Protein AF-A0A965HJL8-F1 (afdb_monomer_lite)

Sequence (65 aa):
GASPMLFDVVSDPSEKNDLSSQHPEIVQELTQAFEEYAKDLPQKARRGPAGGGGGGKKRPPSQQN

pLDDT: mean 77.1, std 20.85, range [42.94, 97.19]

Radius of gyration: 19.5 Å; chains: 1; bounding box: 28×20×66 Å

Secondary structure (DSSP, 8-state):
-PPP----TTT-TT--S--TTT-HHHHHHHHHHHHHHHHHS-TTTS-SSS--------PPPPPP-

Structure (mmCIF, N/CA/C/O backbone):
data_AF-A0A965HJL8-F1
#
_entry.id   AF-A0A965HJL8-F1
#
loop_
_atom_site.group_PDB
_atom_site.id
_atom_site.type_symbol
_atom_site.label_atom_id
_atom_site.label_alt_id
_atom_site.label_comp_id
_atom_site.label_asym_id
_atom_site.label_entity_id
_atom_site.label_seq_id
_atom_site.pdbx_PDB_ins_code
_atom_site.Cartn_x
_atom_site.Cartn_y
_atom_site.Cartn_z
_atom_site.occupancy
_atom_site.B_iso_or_equiv
_atom_site.auth_seq_id
_atom_site.auth_comp_id
_atom_site.auth_asym_id
_atom_site.auth_atom_id
_atom_site.pdbx_PDB_model_num
ATOM 1 N N . GLY A 1 1 ? 3.843 10.187 11.009 1.00 51.53 1 GLY A N 1
ATOM 2 C 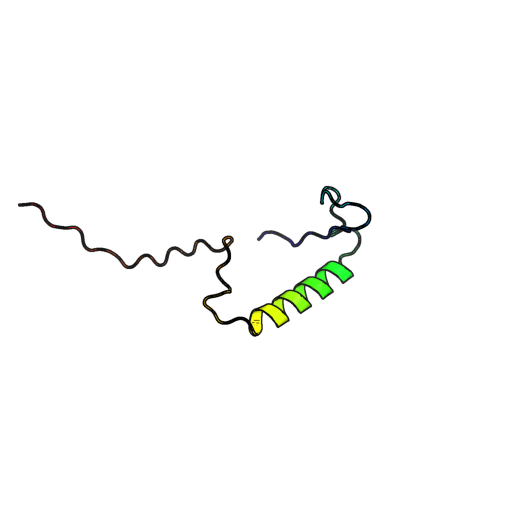CA . GLY A 1 1 ? 3.451 8.766 10.943 1.00 51.53 1 GLY A CA 1
ATOM 3 C C . GLY A 1 1 ? 4.191 8.138 9.787 1.00 51.53 1 GLY A C 1
ATOM 4 O O . GLY A 1 1 ? 4.516 8.873 8.866 1.00 51.53 1 GLY A O 1
ATOM 5 N N . ALA A 1 2 ? 4.513 6.847 9.848 1.00 71.81 2 ALA A N 1
ATOM 6 C CA . ALA A 1 2 ? 5.048 6.151 8.680 1.00 71.81 2 ALA A CA 1
ATOM 7 C C . ALA A 1 2 ? 3.934 6.030 7.627 1.00 71.81 2 ALA A C 1
ATOM 9 O O . ALA A 1 2 ? 2.822 5.636 7.978 1.00 71.81 2 ALA A O 1
ATOM 10 N N . SER A 1 3 ? 4.217 6.418 6.384 1.00 84.44 3 SER A N 1
ATOM 11 C CA . SER A 1 3 ? 3.298 6.221 5.259 1.00 84.44 3 SER A CA 1
ATOM 12 C C . SER A 1 3 ? 3.422 4.785 4.733 1.00 84.44 3 SER A C 1
ATOM 14 O O . SER A 1 3 ? 4.531 4.245 4.753 1.00 84.44 3 SER A O 1
ATOM 16 N N . PRO A 1 4 ? 2.324 4.155 4.283 1.00 91.94 4 PRO A N 1
ATOM 17 C CA . PRO A 1 4 ? 2.370 2.825 3.679 1.00 91.94 4 PRO A CA 1
ATOM 18 C C . PRO A 1 4 ? 3.163 2.833 2.362 1.00 91.94 4 PRO A C 1
ATOM 20 O O . PRO A 1 4 ? 3.059 3.773 1.576 1.00 91.94 4 PRO A O 1
ATOM 23 N N . MET A 1 5 ? 3.945 1.775 2.144 1.00 95.62 5 MET A N 1
ATOM 24 C CA . MET A 1 5 ? 4.727 1.533 0.926 1.00 95.62 5 MET A CA 1
ATOM 25 C C . MET A 1 5 ? 4.057 0.444 0.085 1.00 95.62 5 MET A C 1
ATOM 27 O O . MET A 1 5 ? 3.340 -0.398 0.633 1.00 95.62 5 MET A O 1
ATOM 31 N N . LEU A 1 6 ? 4.301 0.447 -1.226 1.00 96.50 6 LEU A N 1
ATOM 32 C CA . LEU A 1 6 ? 3.762 -0.557 -2.145 1.00 96.50 6 LEU A CA 1
ATOM 3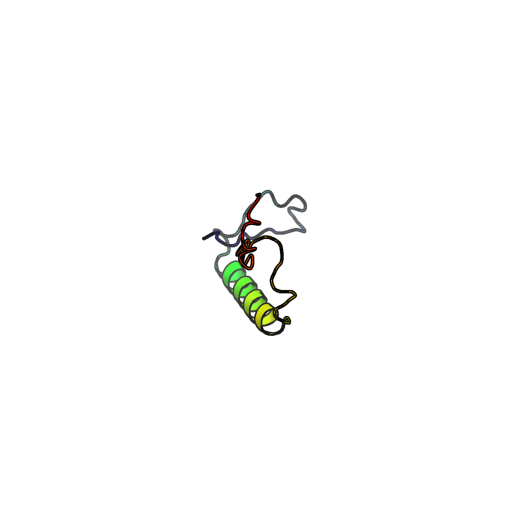3 C C . LEU A 1 6 ? 4.901 -1.228 -2.904 1.00 96.50 6 LEU A C 1
ATOM 35 O O . LEU A 1 6 ? 5.662 -0.553 -3.589 1.00 96.50 6 LEU A O 1
ATOM 39 N N . PHE A 1 7 ? 4.972 -2.553 -2.832 1.00 97.19 7 PHE A N 1
ATOM 40 C CA . PHE A 1 7 ? 5.960 -3.351 -3.552 1.00 97.19 7 PHE A CA 1
ATOM 41 C C . PHE A 1 7 ? 5.257 -4.426 -4.372 1.00 97.19 7 PHE A C 1
ATOM 43 O O . PHE A 1 7 ? 4.322 -5.070 -3.893 1.00 97.19 7 PHE A O 1
ATOM 50 N N . ASP A 1 8 ? 5.725 -4.642 -5.596 1.00 96.38 8 ASP A N 1
ATOM 51 C CA . ASP A 1 8 ? 5.329 -5.796 -6.397 1.00 96.38 8 ASP A CA 1
ATOM 52 C C . ASP A 1 8 ? 6.310 -6.939 -6.132 1.00 96.38 8 ASP A C 1
ATOM 54 O O . ASP A 1 8 ? 7.418 -6.954 -6.652 1.00 96.38 8 ASP A O 1
ATOM 58 N N . VAL A 1 9 ? 5.896 -7.918 -5.333 1.00 96.06 9 VAL A N 1
ATOM 59 C CA . VAL A 1 9 ? 6.740 -9.059 -4.941 1.00 96.06 9 VAL A CA 1
ATOM 60 C C . VAL A 1 9 ? 7.084 -10.007 -6.095 1.00 96.06 9 VAL A C 1
ATOM 62 O O . VAL A 1 9 ? 8.007 -10.811 -5.965 1.00 96.06 9 VAL A O 1
ATOM 65 N N . VAL A 1 10 ? 6.347 -9.954 -7.212 1.00 96.62 10 VAL A N 1
ATOM 66 C CA . VAL A 1 10 ? 6.610 -10.805 -8.383 1.00 96.62 10 VAL A CA 1
ATOM 67 C C . VAL A 1 10 ? 7.756 -10.224 -9.203 1.00 96.62 10 VAL A C 1
ATOM 69 O O . VAL A 1 10 ? 8.653 -10.966 -9.607 1.00 96.62 10 VAL 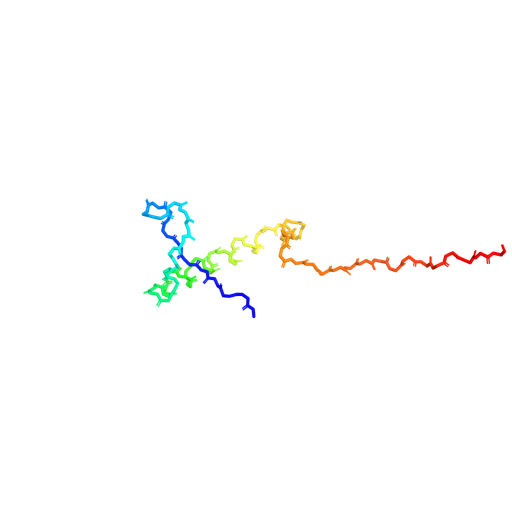A O 1
ATOM 72 N N . SER A 1 11 ? 7.741 -8.909 -9.440 1.00 94.69 11 SER A N 1
ATOM 73 C CA . SER A 1 11 ? 8.802 -8.220 -10.187 1.00 94.69 11 SER A CA 1
ATOM 74 C C . SER A 1 11 ? 9.971 -7.764 -9.307 1.00 94.69 11 SER A C 1
ATOM 76 O O . SER A 1 11 ? 11.111 -7.734 -9.774 1.00 94.69 11 SER A O 1
ATOM 78 N N . ASP A 1 12 ? 9.720 -7.490 -8.026 1.00 95.44 12 ASP A N 1
ATOM 79 C CA . ASP A 1 12 ? 10.704 -7.114 -7.014 1.00 95.44 12 ASP A CA 1
ATOM 80 C C . ASP A 1 12 ? 10.547 -7.930 -5.714 1.00 95.44 12 ASP A C 1
ATOM 82 O O . ASP A 1 12 ? 10.090 -7.423 -4.685 1.00 95.44 12 ASP A O 1
ATOM 86 N N . PRO A 1 13 ? 11.027 -9.188 -5.704 1.00 95.12 13 PRO A N 1
ATOM 87 C CA . PRO A 1 13 ? 11.043 -10.022 -4.500 1.00 95.12 13 PRO A CA 1
ATOM 88 C C . PRO A 1 13 ? 11.896 -9.455 -3.357 1.00 95.12 13 PRO A C 1
ATOM 90 O O . PRO A 1 13 ? 11.862 -9.979 -2.246 1.00 95.12 13 PRO A O 1
ATOM 93 N N . SER A 1 14 ? 12.732 -8.449 -3.640 1.00 96.56 14 SER A N 1
ATOM 94 C CA . SER A 1 14 ? 13.617 -7.827 -2.656 1.00 96.56 14 SER A CA 1
ATOM 95 C C . SER A 1 14 ? 13.033 -6.575 -2.004 1.00 96.56 14 SER A C 1
ATOM 97 O O . SER A 1 14 ? 13.700 -6.021 -1.130 1.00 96.56 14 SER A O 1
ATOM 99 N N . GLU A 1 15 ? 11.834 -6.145 -2.421 1.00 95.75 15 GLU A N 1
ATOM 100 C CA . GLU A 1 15 ? 11.104 -4.987 -1.880 1.00 95.75 15 GLU A CA 1
ATOM 101 C C . GLU A 1 15 ? 11.964 -3.708 -1.826 1.00 95.75 15 GLU A C 1
ATOM 103 O O . GLU A 1 15 ? 12.008 -2.983 -0.832 1.00 95.75 15 GLU A O 1
ATOM 108 N N . LYS A 1 16 ? 12.713 -3.435 -2.897 1.00 96.44 16 LYS A N 1
ATOM 109 C CA . LYS A 1 16 ? 13.594 -2.260 -2.999 1.00 96.44 16 LYS A CA 1
ATOM 110 C C . LYS A 1 16 ? 12.951 -1.088 -3.726 1.00 96.44 16 LYS A C 1
ATOM 112 O O . LYS A 1 16 ? 13.386 0.047 -3.534 1.00 96.44 16 LYS A O 1
ATOM 117 N N . ASN A 1 17 ? 11.957 -1.350 -4.565 1.00 95.69 17 ASN A N 1
ATOM 118 C CA . ASN A 1 17 ? 11.318 -0.362 -5.419 1.00 95.69 17 ASN A CA 1
ATOM 119 C C . ASN A 1 17 ? 9.933 -0.029 -4.871 1.00 95.69 17 ASN A C 1
ATOM 121 O O . ASN A 1 17 ? 8.973 -0.760 -5.098 1.00 95.69 17 ASN A O 1
ATOM 125 N N . ASP A 1 18 ? 9.838 1.092 -4.159 1.00 96.25 18 ASP A N 1
ATOM 126 C CA . ASP A 1 18 ? 8.553 1.594 -3.681 1.00 96.25 18 ASP A CA 1
ATOM 127 C C . ASP A 1 18 ? 7.737 2.204 -4.828 1.00 96.25 18 ASP A C 1
ATOM 129 O O . ASP A 1 18 ? 8.158 3.154 -5.497 1.00 96.25 18 ASP A O 1
ATOM 133 N N . LEU A 1 19 ? 6.541 1.664 -5.028 1.00 96.38 19 LEU A N 1
ATOM 134 C CA . LEU A 1 19 ? 5.567 2.083 -6.028 1.00 96.38 19 LEU A CA 1
ATOM 135 C C . LEU A 1 19 ? 4.427 2.919 -5.424 1.00 96.38 19 LEU A C 1
ATOM 137 O O . LEU A 1 19 ? 3.515 3.318 -6.148 1.00 96.38 19 LEU A O 1
ATOM 141 N N . SER A 1 20 ? 4.473 3.228 -4.123 1.00 95.88 2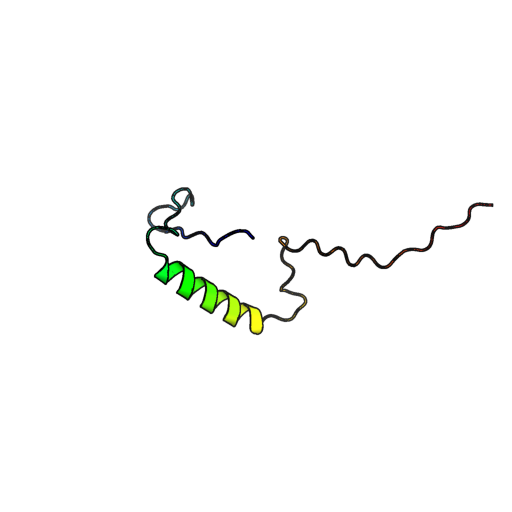0 SER A N 1
ATOM 142 C CA . SER A 1 20 ? 3.389 3.911 -3.396 1.00 95.88 20 SER A CA 1
ATOM 143 C C . SER A 1 20 ? 2.978 5.248 -4.014 1.00 95.88 20 SER A C 1
ATOM 145 O O . SER A 1 20 ? 1.797 5.582 -4.064 1.00 95.88 20 SER A O 1
ATOM 147 N N . SER A 1 21 ? 3.950 6.002 -4.530 1.00 95.50 21 SER A N 1
ATOM 148 C CA . SER A 1 21 ? 3.712 7.303 -5.167 1.00 95.50 21 SER A CA 1
ATOM 149 C C . SER A 1 21 ? 3.219 7.188 -6.612 1.00 95.50 21 SER A C 1
ATOM 151 O O . SER A 1 21 ? 2.690 8.157 -7.149 1.00 95.50 21 SER A O 1
ATOM 153 N N . GLN A 1 22 ? 3.412 6.029 -7.247 1.00 97.00 22 GLN A N 1
ATOM 154 C CA . GLN A 1 22 ? 2.979 5.760 -8.622 1.00 97.00 22 GLN A CA 1
ATOM 155 C C . GLN A 1 22 ? 1.557 5.191 -8.668 1.00 97.00 22 GLN A C 1
ATOM 157 O O . GLN A 1 22 ? 0.837 5.462 -9.625 1.00 97.00 22 GLN A O 1
ATOM 162 N N . HIS A 1 23 ? 1.153 4.458 -7.625 1.00 95.81 23 HIS A N 1
ATOM 163 C CA . HIS A 1 23 ? -0.162 3.820 -7.510 1.00 95.81 23 HIS A CA 1
ATOM 164 C C . HIS A 1 23 ? -0.848 4.138 -6.16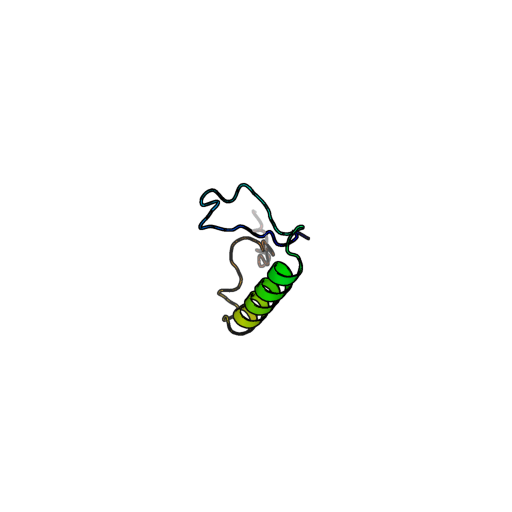7 1.00 95.81 23 HIS A C 1
ATOM 166 O O . HIS A 1 23 ? -1.071 3.236 -5.348 1.00 95.81 23 HIS A O 1
ATOM 172 N N . PRO A 1 24 ? -1.176 5.416 -5.895 1.00 95.06 24 PRO A N 1
ATOM 173 C CA . PRO A 1 24 ? -1.819 5.818 -4.642 1.00 95.06 24 PRO A CA 1
ATOM 174 C C . PRO A 1 24 ? -3.191 5.157 -4.422 1.00 95.06 24 PRO A C 1
ATOM 176 O O . PRO A 1 24 ? -3.585 4.923 -3.279 1.00 95.06 24 PRO A O 1
ATOM 179 N N . GLU A 1 25 ? -3.906 4.819 -5.494 1.00 96.56 25 GLU A N 1
ATOM 180 C CA . GLU A 1 25 ? -5.191 4.120 -5.451 1.00 96.56 25 GLU A CA 1
ATOM 181 C C . GLU A 1 25 ? -5.072 2.707 -4.862 1.00 96.56 25 GLU A C 1
ATOM 183 O O . GLU A 1 25 ? -5.876 2.325 -4.012 1.00 96.56 25 GLU A O 1
ATOM 188 N N . ILE A 1 26 ? -4.019 1.969 -5.229 1.00 95.81 26 ILE A N 1
ATOM 189 C CA . ILE A 1 26 ? -3.761 0.614 -4.720 1.00 95.81 26 ILE A CA 1
ATOM 190 C C . ILE A 1 26 ? -3.380 0.680 -3.241 1.00 95.81 26 ILE A C 1
ATOM 192 O O . ILE A 1 26 ? -3.847 -0.117 -2.427 1.00 95.81 26 ILE A O 1
ATOM 196 N N . VAL A 1 27 ? -2.562 1.669 -2.867 1.00 95.50 27 VAL A N 1
ATOM 197 C CA . VAL A 1 27 ? -2.201 1.913 -1.465 1.00 95.50 27 VAL A CA 1
ATOM 198 C C . VAL A 1 27 ? -3.449 2.165 -0.622 1.00 95.50 27 VAL A C 1
ATOM 200 O O . VAL A 1 27 ? -3.571 1.605 0.470 1.00 95.50 27 VAL A O 1
ATOM 203 N N . GLN A 1 28 ? -4.382 2.981 -1.118 1.00 94.50 28 GLN A N 1
ATOM 204 C CA . GLN A 1 28 ? -5.624 3.281 -0.412 1.00 94.50 28 GLN A CA 1
ATOM 205 C C . GLN A 1 28 ? -6.486 2.027 -0.224 1.00 94.50 28 GLN A C 1
ATOM 207 O O . GLN A 1 28 ? -6.938 1.767 0.893 1.00 94.50 28 GLN A O 1
ATOM 212 N N . GLU A 1 29 ? -6.675 1.237 -1.282 1.00 96.31 29 GLU A N 1
ATOM 213 C CA . GLU A 1 29 ? -7.456 -0.002 -1.238 1.00 96.31 29 GLU A CA 1
ATOM 214 C C . GLU A 1 29 ? -6.877 -1.004 -0.229 1.00 96.31 29 GLU A C 1
ATOM 216 O O . GLU A 1 29 ? -7.585 -1.483 0.661 1.00 96.31 29 GLU A O 1
ATOM 221 N N . LEU A 1 30 ? -5.568 -1.268 -0.304 1.00 95.12 30 LEU A N 1
ATOM 222 C CA . LEU A 1 30 ? -4.898 -2.213 0.592 1.00 95.12 30 LEU A CA 1
ATOM 223 C C . LEU A 1 30 ? -4.884 -1.725 2.042 1.00 95.12 30 LEU A C 1
ATOM 225 O O . LEU A 1 30 ? -5.045 -2.524 2.966 1.00 95.12 30 LEU A O 1
ATOM 229 N N . THR A 1 31 ? -4.729 -0.415 2.254 1.00 93.12 31 THR A N 1
ATOM 230 C CA . THR A 1 31 ? -4.805 0.179 3.596 1.00 93.12 31 THR A CA 1
ATOM 231 C C . THR A 1 31 ? -6.198 -0.014 4.186 1.00 93.12 31 THR A C 1
ATOM 233 O O . THR A 1 31 ? -6.319 -0.448 5.331 1.00 93.12 31 THR A O 1
ATOM 236 N N . GLN A 1 32 ? -7.252 0.237 3.405 1.00 94.00 32 GLN A N 1
ATOM 237 C CA . GLN A 1 32 ? -8.624 0.031 3.860 1.00 94.00 32 GLN A CA 1
ATOM 238 C C . GLN A 1 32 ? -8.892 -1.445 4.188 1.00 94.00 32 GLN A C 1
ATOM 240 O O . GLN A 1 32 ? -9.410 -1.745 5.266 1.00 94.00 32 GLN A O 1
ATOM 245 N N . ALA A 1 33 ? -8.481 -2.368 3.314 1.00 93.31 33 ALA A N 1
ATOM 246 C CA . ALA A 1 33 ? -8.621 -3.803 3.553 1.00 93.31 33 ALA A CA 1
ATOM 247 C C . ALA A 1 33 ? -7.873 -4.248 4.824 1.00 93.31 33 ALA A C 1
ATOM 249 O O . ALA A 1 33 ? -8.390 -5.040 5.617 1.00 93.31 33 ALA A O 1
ATOM 250 N N . PHE A 1 34 ? -6.678 -3.698 5.065 1.00 90.50 34 PHE A N 1
ATOM 251 C CA . PHE A 1 34 ? -5.917 -3.953 6.285 1.00 90.50 34 PHE A CA 1
ATOM 252 C C . PHE A 1 34 ? -6.630 -3.426 7.535 1.00 90.50 34 PHE A C 1
ATOM 254 O O . PHE A 1 34 ? -6.679 -4.123 8.547 1.00 90.50 34 PHE A O 1
ATOM 261 N N . GLU A 1 35 ? -7.198 -2.220 7.491 1.00 90.88 35 GLU A N 1
ATOM 262 C CA . GLU A 1 35 ? -7.951 -1.654 8.613 1.00 90.88 35 GLU A CA 1
ATOM 263 C C . GLU A 1 35 ? -9.223 -2.447 8.925 1.00 90.88 35 GLU A C 1
ATOM 265 O O . GLU A 1 35 ? -9.559 -2.643 10.097 1.00 90.88 35 GLU A O 1
ATOM 270 N N . GLU A 1 36 ? -9.929 -2.911 7.895 1.00 92.06 36 GLU A N 1
ATOM 271 C CA . GLU A 1 36 ? -11.099 -3.780 8.033 1.00 92.06 36 GLU A CA 1
ATOM 272 C C . GLU A 1 36 ? -10.718 -5.121 8.660 1.00 92.06 36 GLU A C 1
ATOM 274 O O . GLU A 1 36 ? -11.273 -5.481 9.697 1.00 92.06 36 GLU A O 1
ATOM 279 N N . TYR A 1 37 ? -9.688 -5.791 8.139 1.00 88.25 37 TYR A N 1
ATOM 280 C CA . TYR A 1 37 ? -9.158 -7.012 8.749 1.00 88.25 37 TYR A CA 1
ATOM 281 C C . TYR A 1 37 ? -8.696 -6.782 10.192 1.00 88.25 37 TYR A C 1
ATOM 283 O O . TYR A 1 37 ? -8.960 -7.587 11.091 1.00 88.25 37 TYR A O 1
ATOM 291 N N . ALA A 1 38 ? -8.030 -5.652 10.446 1.00 87.50 38 ALA A N 1
ATOM 292 C CA . ALA A 1 38 ? -7.580 -5.308 11.777 1.00 87.50 38 ALA A CA 1
ATOM 293 C C . ALA A 1 38 ? -8.767 -5.242 12.734 1.00 87.50 38 ALA A C 1
ATOM 295 O O . ALA A 1 38 ? -8.628 -5.801 13.815 1.00 87.50 38 ALA A O 1
ATOM 296 N N . LYS A 1 39 ? -9.916 -4.647 12.361 1.00 86.44 39 LYS A N 1
ATOM 297 C CA . LYS A 1 39 ? -11.127 -4.533 13.208 1.00 86.44 39 LYS A CA 1
ATOM 298 C C . LYS A 1 39 ? -11.641 -5.872 13.744 1.00 86.44 39 LYS A C 1
ATOM 300 O O . LYS A 1 39 ? -12.155 -5.872 14.866 1.00 86.44 39 LYS A O 1
ATOM 305 N N . ASP A 1 40 ? -11.389 -6.971 13.048 1.00 79.25 40 ASP A N 1
ATOM 306 C CA . ASP A 1 40 ? -11.832 -8.307 13.458 1.00 79.25 40 ASP A CA 1
ATOM 307 C C . ASP A 1 40 ? -10.798 -9.055 14.314 1.00 79.25 40 ASP A C 1
ATOM 309 O O . ASP A 1 40 ? -11.122 -10.028 15.000 1.00 79.25 40 ASP A O 1
ATOM 313 N N . LEU A 1 41 ? -9.549 -8.575 14.365 1.00 78.12 41 LEU A N 1
ATOM 314 C CA . LEU A 1 41 ? -8.526 -9.185 15.208 1.00 78.12 41 LEU A CA 1
ATOM 315 C C . LEU A 1 41 ? -8.774 -8.893 16.695 1.00 78.12 41 LEU A C 1
ATOM 317 O O . LEU A 1 41 ? -8.909 -7.717 17.074 1.00 78.12 41 LEU A O 1
ATOM 321 N N . PRO A 1 42 ? -8.725 -9.919 17.573 1.00 74.00 42 PRO A N 1
ATOM 322 C CA . PRO A 1 42 ? -8.804 -9.722 19.011 1.00 74.00 42 PRO A CA 1
ATOM 323 C C . PRO A 1 42 ? -7.651 -8.828 19.479 1.00 74.00 42 PRO A C 1
ATOM 325 O O . PRO A 1 42 ? -6.504 -8.972 19.058 1.00 74.00 42 PRO A O 1
ATOM 328 N N . GLN A 1 43 ? -7.944 -7.908 20.397 1.00 61.25 43 GLN A N 1
ATOM 329 C CA . GLN A 1 43 ? -7.072 -6.795 20.809 1.00 61.25 43 GLN A CA 1
ATOM 330 C C . GLN A 1 43 ? -5.666 -7.201 21.302 1.00 61.25 43 GLN A C 1
ATOM 332 O O . GLN A 1 43 ? -4.758 -6.371 21.341 1.00 61.25 43 GLN A O 1
ATOM 337 N N . LYS A 1 44 ? -5.469 -8.480 21.654 1.00 56.78 44 LYS A N 1
ATOM 338 C CA . LYS A 1 44 ? -4.167 -9.065 22.016 1.00 56.78 44 LYS A CA 1
ATOM 339 C C . LYS A 1 44 ? -3.257 -9.346 20.807 1.00 56.78 44 LYS A C 1
ATOM 341 O O . LYS A 1 44 ? -2.047 -9.343 20.986 1.00 56.78 44 LYS A O 1
ATOM 346 N N . ALA A 1 45 ? -3.809 -9.535 19.606 1.00 57.16 45 ALA A N 1
ATOM 347 C CA . ALA A 1 45 ? -3.070 -9.795 18.365 1.00 57.16 45 ALA A CA 1
ATOM 348 C C . ALA A 1 45 ? -2.686 -8.514 17.600 1.00 57.16 45 ALA A C 1
ATOM 350 O O . ALA A 1 45 ? -1.738 -8.520 16.825 1.00 57.16 45 ALA A O 1
ATOM 351 N N . ARG A 1 46 ? -3.359 -7.383 17.862 1.00 55.66 46 ARG A N 1
ATOM 352 C CA . ARG A 1 46 ? -3.034 -6.081 17.237 1.00 55.66 46 ARG A CA 1
ATOM 353 C C . ARG A 1 46 ? -1.729 -5.452 17.723 1.00 55.66 46 ARG A C 1
ATOM 355 O O . ARG A 1 46 ? -1.317 -4.416 17.217 1.00 55.66 46 ARG A O 1
ATOM 362 N N . ARG A 1 47 ? -1.087 -6.052 18.726 1.00 53.06 47 ARG A N 1
ATOM 363 C CA . ARG A 1 47 ? 0.211 -5.626 19.256 1.00 53.06 47 ARG A CA 1
ATOM 364 C C . ARG A 1 47 ? 1.330 -6.481 18.656 1.00 53.06 47 ARG A C 1
ATOM 366 O O . ARG A 1 47 ? 2.003 -7.213 19.371 1.00 53.06 47 ARG A O 1
ATOM 373 N N . GLY A 1 48 ? 1.507 -6.384 17.339 1.00 52.28 48 GLY A N 1
ATOM 374 C CA . GLY A 1 48 ? 2.805 -6.624 16.697 1.00 52.28 48 GLY A CA 1
ATOM 375 C C . GLY A 1 48 ? 3.749 -5.432 16.946 1.00 52.28 48 GLY A C 1
ATOM 376 O O . GLY A 1 48 ? 3.281 -4.377 17.379 1.00 52.28 48 GLY A O 1
ATOM 377 N N . PRO A 1 49 ? 5.068 -5.562 16.719 1.00 48.09 49 PRO A N 1
ATOM 378 C CA . PRO A 1 49 ? 6.110 -4.768 17.390 1.00 48.09 49 PRO A CA 1
ATOM 379 C C . PRO A 1 49 ? 6.183 -3.262 17.057 1.00 48.09 49 PRO A C 1
ATOM 381 O O . PRO A 1 49 ? 7.047 -2.574 17.590 1.00 48.09 49 PRO A O 1
ATOM 384 N N . ALA A 1 50 ? 5.265 -2.696 16.273 1.00 52.66 50 ALA A N 1
ATOM 385 C CA . ALA A 1 50 ? 5.236 -1.265 15.942 1.00 52.66 50 ALA A CA 1
ATOM 386 C C . ALA A 1 50 ? 4.418 -0.399 16.931 1.00 52.66 50 ALA A C 1
ATOM 388 O O . ALA A 1 50 ? 3.915 0.663 16.574 1.00 52.66 50 ALA A O 1
ATOM 389 N N . GLY A 1 51 ? 4.263 -0.836 18.184 1.00 46.34 51 GLY A N 1
ATOM 390 C CA . GLY A 1 51 ? 3.423 -0.160 19.177 1.00 46.34 51 GLY A CA 1
ATOM 391 C C . GLY A 1 51 ? 3.949 -0.298 20.599 1.00 46.34 51 GLY A C 1
ATOM 392 O O . GLY A 1 51 ? 3.271 -0.860 21.459 1.00 46.34 51 GLY A O 1
ATOM 393 N N . GLY A 1 52 ? 5.156 0.213 20.853 1.00 43.59 52 GLY A N 1
ATOM 394 C CA . GLY A 1 52 ? 5.761 0.349 22.182 1.00 43.59 52 GLY A CA 1
ATOM 395 C C . GLY A 1 52 ? 5.029 1.350 23.086 1.00 43.59 52 GLY A C 1
ATOM 396 O O . GLY A 1 52 ? 5.615 2.317 23.554 1.00 43.59 52 GLY A O 1
ATOM 397 N N . GLY A 1 53 ? 3.741 1.129 23.348 1.00 43.28 53 GLY A N 1
ATOM 398 C CA . GLY A 1 53 ? 2.996 1.775 24.424 1.00 43.28 53 GLY A CA 1
ATOM 399 C C . GLY A 1 53 ? 3.221 1.004 25.718 1.00 43.28 53 GLY A C 1
ATOM 400 O O . GLY A 1 53 ? 2.402 0.164 26.097 1.00 43.28 53 GLY A O 1
ATOM 401 N N . GLY A 1 54 ? 4.361 1.252 26.365 1.00 42.94 54 GLY A N 1
ATOM 402 C CA . GLY A 1 54 ? 4.739 0.684 27.657 1.00 42.94 54 GLY A CA 1
ATOM 403 C C . GLY A 1 54 ? 3.785 1.101 28.777 1.00 42.94 54 GLY A C 1
ATOM 404 O O . GLY A 1 54 ? 4.098 1.965 29.586 1.00 42.94 54 GLY A O 1
ATOM 405 N N . GLY A 1 55 ? 2.630 0.444 28.866 1.00 45.88 55 GLY A N 1
ATOM 406 C CA . GLY A 1 55 ? 1.775 0.418 30.053 1.00 45.88 55 GLY A CA 1
ATOM 407 C C . GLY A 1 55 ? 2.378 -0.478 31.134 1.00 45.88 55 GLY A C 1
ATOM 408 O O . GLY A 1 55 ? 1.775 -1.474 31.533 1.00 45.88 55 GLY A O 1
ATOM 409 N N . GLY A 1 56 ? 3.599 -0.162 31.569 1.00 48.12 56 GLY A N 1
ATOM 410 C CA . GLY A 1 56 ? 4.228 -0.783 32.724 1.00 48.12 56 GLY A CA 1
ATOM 411 C C . GLY A 1 56 ? 3.537 -0.289 33.988 1.00 48.12 56 GLY A C 1
ATOM 412 O O . GLY A 1 56 ? 3.720 0.854 34.401 1.00 48.12 56 GLY A O 1
ATOM 413 N N . LYS A 1 57 ? 2.723 -1.152 34.600 1.00 51.47 57 LYS A N 1
ATOM 414 C CA . LYS A 1 57 ? 2.236 -0.984 35.973 1.00 51.47 57 LYS A CA 1
ATOM 415 C C . LYS A 1 57 ? 3.418 -0.586 36.864 1.00 51.47 57 LYS A C 1
ATOM 417 O O . LYS A 1 57 ? 4.392 -1.330 36.964 1.00 51.47 57 LYS A O 1
ATOM 422 N N . LYS A 1 58 ? 3.321 0.596 37.478 1.00 47.47 58 LYS A N 1
ATOM 423 C CA . LYS A 1 58 ? 4.276 1.136 38.451 1.00 47.47 58 LYS A CA 1
ATOM 424 C C . LYS A 1 58 ? 4.550 0.071 39.521 1.00 47.47 58 LYS A C 1
ATOM 426 O O . LYS A 1 58 ? 3.661 -0.258 40.301 1.00 47.47 58 LYS A O 1
ATOM 431 N N . ARG A 1 59 ? 5.762 -0.485 39.537 1.00 54.59 59 ARG A N 1
ATOM 432 C CA . ARG A 1 59 ? 6.273 -1.272 40.667 1.00 54.59 59 ARG A CA 1
ATOM 433 C C . ARG A 1 59 ? 6.668 -0.266 41.757 1.00 54.59 59 ARG A C 1
ATOM 435 O O . ARG A 1 59 ? 7.423 0.650 41.431 1.00 54.59 59 ARG A O 1
ATOM 442 N N . PRO A 1 60 ? 6.161 -0.363 42.997 1.00 54.28 60 PRO A N 1
ATOM 443 C CA . PRO A 1 60 ? 6.606 0.530 44.061 1.00 54.28 60 PRO A CA 1
ATOM 444 C C . PRO A 1 60 ? 8.085 0.245 44.384 1.00 54.28 60 PRO A C 1
ATOM 446 O O . PRO A 1 60 ? 8.494 -0.920 44.335 1.00 54.28 60 PRO A O 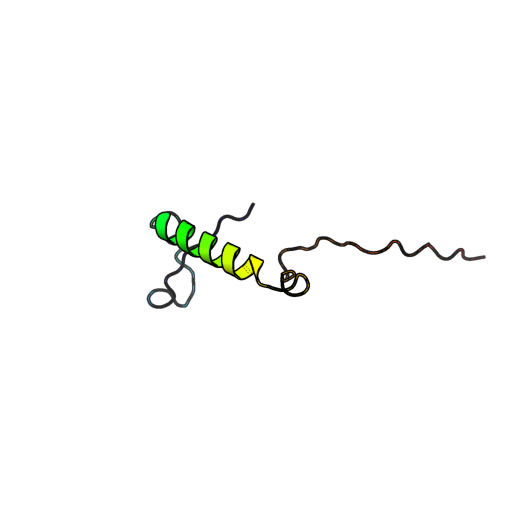1
ATOM 449 N N . PRO A 1 61 ? 8.901 1.272 44.680 1.00 55.59 61 PRO A N 1
ATOM 450 C CA . PRO A 1 61 ? 10.275 1.059 45.106 1.00 55.59 61 PRO A CA 1
ATOM 451 C C . PRO A 1 61 ? 10.281 0.421 46.499 1.00 55.59 61 PRO A C 1
ATOM 453 O O . PRO A 1 61 ? 9.635 0.907 47.427 1.00 55.59 61 PRO A O 1
ATOM 456 N N . SER A 1 62 ? 11.008 -0.686 46.627 1.00 53.78 62 SER A N 1
ATOM 457 C CA . SER A 1 62 ? 11.356 -1.300 47.903 1.00 53.78 62 SER A CA 1
ATOM 458 C C . SER A 1 62 ? 12.166 -0.307 48.737 1.00 53.78 62 SER A C 1
ATOM 460 O O . SER A 1 62 ? 13.244 0.108 48.314 1.00 53.78 62 SER A O 1
ATOM 462 N N . GLN A 1 63 ? 11.650 0.064 49.911 1.00 53.66 63 GLN A N 1
ATOM 463 C CA . GLN A 1 63 ? 12.443 0.709 50.953 1.00 53.66 63 GLN A CA 1
ATOM 464 C C . GLN A 1 63 ? 13.517 -0.272 51.427 1.00 53.66 63 GLN A C 1
ATOM 466 O O . GLN A 1 63 ? 13.208 -1.405 51.793 1.00 53.66 63 GLN A O 1
ATOM 471 N N . GLN A 1 64 ? 14.767 0.173 51.401 1.00 46.62 64 GLN A N 1
ATOM 472 C CA . GLN A 1 64 ? 15.887 -0.516 52.021 1.00 46.62 64 GLN A CA 1
ATOM 473 C C . GLN A 1 64 ? 16.171 0.201 53.345 1.00 46.62 64 GLN A C 1
ATOM 475 O O . GLN A 1 64 ? 16.368 1.417 53.350 1.00 46.62 64 GLN A O 1
ATOM 480 N N . ASN A 1 65 ? 16.081 -0.556 54.437 1.00 46.22 65 ASN A N 1
ATOM 481 C CA . ASN A 1 65 ? 16.477 -0.175 55.791 1.00 46.22 65 ASN A CA 1
ATOM 482 C C . ASN A 1 65 ? 17.917 -0.625 56.038 1.00 46.22 65 ASN A C 1
ATOM 484 O O . ASN A 1 65 ? 18.254 -1.726 55.540 1.00 46.22 65 ASN A O 1
#

Foldseek 3Di:
DDQDFDDDCVVCVPRPDTCCVVCVVVSVVVVVVVVVVLVPDDPVVNPDPPDPPPPPDDDDDDDDD